Protein AF-A0A973FYT3-F1 (afdb_monomer_lite)

pLDDT: mean 94.57, std 5.04, range [67.0, 98.44]

Sequence (106 aa):
MAQHSITVVQNIPVTLDEAWRFFSSPNNLARITPPEMMFRITGPPTGDEIYPGMIISYTLYPFMLIPVRWETEITVVERPCVFEDRQKSGPYEYWHHRHLFREIPG

Structure (mmCIF, N/CA/C/O backbone):
data_AF-A0A973FYT3-F1
#
_entry.id   AF-A0A973FYT3-F1
#
loop_
_atom_site.group_PDB
_atom_site.id
_atom_site.type_symbol
_atom_site.label_atom_id
_atom_site.label_alt_id
_atom_site.label_comp_id
_atom_site.label_asym_id
_atom_site.label_entity_id
_atom_site.label_seq_id
_atom_site.pdbx_PDB_ins_code
_atom_site.Cartn_x
_atom_site.Cartn_y
_atom_site.Cartn_z
_atom_site.occupancy
_atom_site.B_iso_or_equiv
_atom_site.auth_seq_id
_atom_site.auth_comp_id
_atom_site.auth_asym_id
_atom_site.auth_atom_id
_atom_site.pdbx_PDB_model_num
ATOM 1 N N . MET A 1 1 ? -10.218 8.035 -23.664 1.00 67.00 1 MET A N 1
ATOM 2 C CA . MET A 1 1 ? -10.019 6.767 -22.934 1.00 67.00 1 MET A CA 1
ATOM 3 C C . MET A 1 1 ? -11.075 6.626 -21.865 1.00 67.00 1 MET A C 1
ATOM 5 O O . MET A 1 1 ? -11.563 7.646 -21.396 1.00 67.00 1 MET A O 1
ATOM 9 N N . ALA A 1 2 ? -11.453 5.397 -21.522 1.00 83.50 2 ALA A N 1
ATOM 10 C CA . ALA A 1 2 ? -12.438 5.151 -20.479 1.00 83.50 2 ALA A CA 1
ATOM 11 C C . ALA A 1 2 ? -11.764 5.193 -19.101 1.00 83.50 2 ALA A C 1
ATOM 13 O O . ALA A 1 2 ? -10.747 4.540 -18.885 1.00 83.50 2 ALA A O 1
ATOM 14 N N . GLN A 1 3 ? -12.333 5.970 -18.183 1.00 92.31 3 GLN A N 1
ATOM 15 C CA . GLN A 1 3 ? -11.982 5.919 -16.770 1.00 92.31 3 GLN A CA 1
ATOM 16 C C . GLN A 1 3 ? -12.901 4.910 -16.085 1.00 92.31 3 GLN A C 1
ATOM 18 O O . GLN A 1 3 ? -14.119 4.957 -16.257 1.00 92.31 3 GLN A O 1
ATOM 23 N N . HIS A 1 4 ? -12.315 4.022 -15.290 1.00 95.19 4 HIS A N 1
ATOM 24 C CA . HIS A 1 4 ? -13.047 3.074 -14.460 1.00 95.19 4 HIS A CA 1
ATOM 25 C C . HIS A 1 4 ? -12.794 3.392 -12.987 1.00 95.19 4 HIS A C 1
ATOM 27 O O . HIS A 1 4 ? -11.709 3.836 -12.611 1.00 95.19 4 HIS A O 1
ATOM 33 N N . SER A 1 5 ? -13.802 3.194 -12.144 1.00 95.88 5 SER A N 1
ATOM 34 C CA . SER A 1 5 ? -13.687 3.386 -10.699 1.00 95.88 5 SER A CA 1
ATOM 35 C C . SER A 1 5 ? -14.409 2.256 -9.988 1.00 95.88 5 SER A C 1
ATOM 37 O O . SER A 1 5 ? -15.533 1.908 -10.343 1.00 95.88 5 SER A O 1
ATOM 39 N N . ILE A 1 6 ? -13.733 1.669 -9.005 1.00 97.19 6 ILE A N 1
ATOM 40 C CA . ILE A 1 6 ? -14.240 0.564 -8.199 1.00 97.19 6 ILE A CA 1
ATOM 41 C C . ILE A 1 6 ? -14.196 1.016 -6.742 1.00 97.19 6 ILE A C 1
ATOM 43 O O . ILE A 1 6 ? -13.225 1.624 -6.297 1.00 97.19 6 ILE A O 1
ATOM 47 N N . THR A 1 7 ? -15.261 0.741 -5.997 1.00 97.44 7 THR A N 1
ATOM 48 C CA . THR A 1 7 ? -15.322 0.983 -4.555 1.00 97.44 7 THR A CA 1
ATOM 49 C C . THR A 1 7 ? -15.787 -0.292 -3.881 1.00 97.44 7 THR A C 1
ATOM 51 O O . THR A 1 7 ? -16.828 -0.841 -4.235 1.00 97.44 7 THR A O 1
ATOM 54 N N . VAL A 1 8 ? -14.999 -0.759 -2.920 1.00 97.25 8 VAL A N 1
ATOM 55 C CA . VAL A 1 8 ? -15.274 -1.961 -2.135 1.00 97.25 8 VAL A CA 1
ATOM 56 C C . VAL A 1 8 ? -15.198 -1.585 -0.663 1.00 97.25 8 VAL A C 1
ATOM 58 O O . VAL A 1 8 ? -14.341 -0.799 -0.265 1.00 97.25 8 VAL A O 1
ATOM 61 N N . VAL A 1 9 ? -16.113 -2.130 0.137 1.00 97.12 9 VAL A N 1
ATOM 62 C CA . VAL A 1 9 ? -16.153 -1.944 1.591 1.00 97.12 9 VAL A CA 1
ATOM 63 C C . VAL A 1 9 ? -16.122 -3.314 2.247 1.00 97.12 9 VAL A C 1
ATOM 65 O O . VAL A 1 9 ? -16.864 -4.211 1.846 1.00 97.12 9 VAL A O 1
ATOM 68 N N . GLN A 1 10 ? -15.280 -3.460 3.265 1.00 95.81 10 GLN A N 1
ATOM 69 C CA . GLN A 1 10 ? -15.182 -4.664 4.077 1.00 95.81 10 GLN A CA 1
ATOM 70 C C . GLN A 1 10 ? -15.250 -4.289 5.558 1.00 95.81 10 GLN A C 1
ATOM 72 O O . GLN A 1 10 ? -14.610 -3.332 5.987 1.00 95.81 10 GLN A O 1
ATOM 77 N N . ASN A 1 11 ? -16.002 -5.072 6.330 1.00 97.06 11 ASN A N 1
ATOM 78 C CA . ASN A 1 11 ? -16.055 -4.966 7.785 1.00 97.06 11 ASN A CA 1
ATOM 79 C C . ASN A 1 11 ? -15.206 -6.093 8.381 1.00 97.06 11 ASN A C 1
ATOM 81 O O . ASN A 1 11 ? -15.352 -7.249 7.979 1.00 97.06 11 ASN A O 1
ATOM 85 N N . ILE A 1 12 ? -14.327 -5.760 9.324 1.00 95.00 12 ILE A N 1
ATOM 86 C CA . ILE A 1 12 ? -13.394 -6.700 9.954 1.00 95.00 12 ILE A CA 1
ATOM 87 C C . ILE A 1 12 ? -13.454 -6.556 11.484 1.00 95.00 12 ILE A C 1
ATOM 89 O O . ILE A 1 12 ? -13.553 -5.431 11.967 1.00 95.00 12 ILE A O 1
ATOM 93 N N . PRO A 1 13 ? -13.414 -7.661 12.254 1.00 96.69 13 PRO A N 1
ATOM 94 C CA . PRO A 1 13 ? -13.560 -7.637 13.711 1.00 96.69 13 PRO A CA 1
ATOM 95 C C . PRO A 1 13 ? -12.222 -7.328 14.404 1.00 96.69 13 PRO A C 1
ATOM 97 O O . PRO A 1 13 ? -11.665 -8.172 15.104 1.00 96.69 13 PRO A O 1
ATOM 100 N N . VAL A 1 14 ? -11.678 -6.137 14.156 1.00 97.12 14 VAL A N 1
ATOM 101 C CA . VAL A 1 14 ? -10.437 -5.623 14.761 1.00 97.12 14 VAL A CA 1
ATOM 102 C C . VAL A 1 14 ? -10.585 -4.136 15.072 1.00 97.12 14 VAL A C 1
ATOM 104 O O . VAL A 1 14 ? -11.455 -3.465 14.516 1.00 97.12 14 VAL A O 1
ATOM 107 N N . THR A 1 15 ? -9.726 -3.608 15.940 1.00 97.31 15 THR A N 1
ATOM 108 C CA . THR A 1 15 ? -9.679 -2.163 16.209 1.00 97.31 15 THR A CA 1
ATOM 109 C C . THR A 1 15 ? -9.157 -1.379 14.999 1.00 97.31 15 THR A C 1
ATOM 111 O O . THR A 1 15 ? -8.463 -1.925 14.133 1.00 97.31 15 THR A O 1
ATOM 114 N N . LEU A 1 16 ? -9.454 -0.075 14.949 1.00 97.06 16 LEU A N 1
ATOM 115 C CA . LEU A 1 16 ? -8.947 0.812 13.897 1.00 97.06 16 LEU A CA 1
ATOM 116 C C . LEU A 1 16 ? -7.412 0.818 13.843 1.00 97.06 16 LEU A C 1
ATOM 118 O O . LEU A 1 16 ? -6.841 0.727 12.759 1.00 97.06 16 LEU A O 1
ATOM 122 N N . ASP A 1 17 ? -6.748 0.842 14.999 1.00 96.94 17 ASP A N 1
ATOM 123 C CA . ASP A 1 17 ? -5.285 0.832 15.087 1.00 96.94 17 ASP A CA 1
ATOM 124 C C . ASP A 1 17 ? -4.671 -0.495 14.621 1.00 96.94 17 ASP A C 1
ATOM 126 O O . ASP A 1 17 ? -3.623 -0.505 13.972 1.00 96.94 17 ASP A O 1
ATOM 130 N N . GLU A 1 18 ? -5.310 -1.631 14.915 1.00 97.06 18 GLU A N 1
ATOM 131 C CA . GLU A 1 18 ? -4.858 -2.939 14.430 1.00 97.06 18 GLU A CA 1
ATOM 132 C C . GLU A 1 18 ? -4.996 -3.063 12.916 1.00 97.06 18 GLU A C 1
ATOM 134 O O . GLU A 1 18 ? -4.062 -3.533 12.258 1.00 97.06 18 GLU A O 1
ATOM 139 N N . ALA A 1 19 ? -6.131 -2.619 12.366 1.00 97.00 19 ALA A N 1
ATOM 140 C CA . ALA A 1 19 ? -6.325 -2.541 10.927 1.00 97.00 19 ALA A CA 1
ATOM 141 C C . ALA A 1 19 ? -5.260 -1.630 10.306 1.00 97.00 19 ALA A C 1
ATOM 143 O O . ALA A 1 19 ? -4.529 -2.058 9.412 1.00 97.00 19 ALA A O 1
ATOM 144 N N . TRP A 1 20 ? -5.106 -0.413 10.831 1.00 97.38 20 TRP A N 1
ATOM 145 C CA . TRP A 1 20 ? -4.136 0.552 10.334 1.00 97.38 20 TRP A CA 1
ATOM 146 C C . TRP A 1 20 ? -2.723 -0.022 10.328 1.00 97.38 20 TRP A C 1
ATOM 148 O O . TRP A 1 20 ? -2.113 -0.078 9.269 1.00 97.38 20 TRP A O 1
ATOM 158 N N . ARG A 1 21 ? -2.228 -0.533 11.463 1.00 96.81 21 ARG A N 1
ATOM 159 C CA . ARG A 1 21 ? -0.879 -1.116 11.584 1.00 96.81 21 ARG A CA 1
ATOM 160 C C . ARG A 1 21 ? -0.633 -2.248 10.585 1.00 96.81 21 ARG A C 1
ATOM 162 O O . ARG A 1 21 ? 0.496 -2.463 10.152 1.00 96.81 21 ARG A O 1
ATOM 169 N N . PHE A 1 22 ? -1.672 -3.004 10.239 1.00 96.75 22 PHE A N 1
ATOM 170 C CA . PHE A 1 22 ? -1.568 -4.062 9.246 1.00 96.75 22 PHE A CA 1
ATOM 171 C C . PHE A 1 22 ? -1.493 -3.500 7.819 1.00 96.75 22 PHE A C 1
ATOM 173 O O . PHE A 1 22 ? -0.556 -3.823 7.088 1.00 96.75 22 PHE A O 1
ATOM 180 N N . PHE A 1 23 ? -2.453 -2.664 7.417 1.00 96.12 23 PHE A N 1
ATOM 181 C CA . PHE A 1 23 ? -2.550 -2.157 6.043 1.00 96.12 23 PHE A CA 1
ATOM 182 C C . PHE A 1 23 ? -1.519 -1.071 5.720 1.00 96.12 23 PHE A C 1
ATOM 184 O O . PHE A 1 23 ? -1.125 -0.928 4.566 1.00 96.12 23 PHE A O 1
ATOM 191 N N . SER A 1 24 ? -1.038 -0.345 6.729 1.00 96.12 24 SER A N 1
ATOM 192 C CA . SER A 1 24 ? 0.010 0.664 6.591 1.00 96.12 24 SER A CA 1
ATOM 193 C C . SER A 1 24 ? 1.409 0.058 6.459 1.00 96.12 24 SER A C 1
ATOM 195 O O . SER A 1 24 ? 2.358 0.802 6.230 1.00 96.12 24 SER A O 1
ATOM 197 N N . SER A 1 25 ? 1.568 -1.266 6.573 1.00 96.06 25 SER A N 1
ATOM 198 C CA . SER A 1 25 ? 2.863 -1.928 6.417 1.00 96.06 25 SER A CA 1
ATOM 199 C C . SER A 1 25 ? 3.026 -2.515 5.009 1.00 96.06 25 SER A C 1
ATOM 201 O O . SER A 1 25 ? 2.341 -3.486 4.667 1.00 96.06 25 SER A O 1
ATOM 203 N N . PRO A 1 26 ? 3.977 -2.020 4.193 1.00 93.94 26 PRO A N 1
ATOM 204 C CA . PRO A 1 26 ? 4.243 -2.559 2.854 1.00 93.94 26 PRO A CA 1
ATOM 205 C C . PRO A 1 26 ? 4.596 -4.048 2.866 1.00 93.94 26 PRO A C 1
ATOM 207 O O . PRO A 1 26 ? 4.285 -4.779 1.928 1.00 93.94 26 PRO A O 1
ATOM 210 N N . ASN A 1 27 ? 5.190 -4.519 3.964 1.00 92.56 27 ASN A N 1
ATOM 211 C CA . ASN A 1 27 ? 5.562 -5.918 4.158 1.00 92.56 27 ASN A CA 1
ATOM 212 C C . ASN A 1 27 ? 4.343 -6.862 4.158 1.00 92.56 27 ASN A C 1
ATOM 214 O O . ASN A 1 27 ? 4.486 -8.055 3.889 1.00 92.56 27 ASN A O 1
ATOM 218 N N . ASN A 1 28 ? 3.133 -6.344 4.404 1.00 95.31 28 ASN A N 1
ATOM 219 C CA . ASN A 1 28 ? 1.897 -7.123 4.349 1.00 95.31 28 ASN A CA 1
ATOM 220 C C . ASN A 1 28 ? 1.273 -7.196 2.945 1.00 95.31 28 ASN A C 1
ATOM 222 O O . ASN A 1 28 ? 0.360 -8.000 2.758 1.00 95.31 28 ASN A O 1
ATOM 226 N N . LEU A 1 29 ? 1.771 -6.458 1.941 1.00 93.19 29 LEU A N 1
ATOM 227 C CA . LEU A 1 29 ? 1.230 -6.491 0.569 1.00 93.19 29 LEU A CA 1
ATOM 228 C C . LEU A 1 29 ? 1.211 -7.909 -0.015 1.00 93.19 29 LEU A C 1
ATOM 230 O O . LEU A 1 29 ? 0.211 -8.339 -0.589 1.00 93.19 29 LEU A O 1
ATOM 234 N N . ALA A 1 30 ? 2.279 -8.680 0.208 1.00 91.69 30 ALA A N 1
ATOM 235 C CA . ALA A 1 30 ? 2.355 -10.070 -0.235 1.00 91.69 30 ALA A CA 1
ATOM 236 C C . ALA A 1 30 ? 1.309 -10.974 0.443 1.00 91.69 30 ALA A C 1
ATOM 238 O O . ALA A 1 30 ? 0.891 -11.966 -0.141 1.00 91.69 30 ALA A O 1
ATOM 239 N N . ARG A 1 31 ? 0.875 -10.640 1.667 1.00 93.88 31 ARG A N 1
ATOM 240 C CA . ARG A 1 31 ? -0.098 -11.430 2.442 1.00 93.88 31 ARG A CA 1
ATOM 241 C C . ARG A 1 31 ? -1.541 -11.182 2.015 1.00 93.88 31 ARG A C 1
ATOM 243 O O . ARG A 1 31 ? -2.375 -12.059 2.205 1.00 93.88 31 ARG A O 1
ATOM 250 N N . ILE A 1 32 ? -1.831 -9.992 1.492 1.00 92.56 32 ILE A N 1
ATOM 251 C CA . ILE A 1 32 ? -3.165 -9.614 0.998 1.00 92.56 32 ILE A CA 1
ATOM 252 C C . ILE A 1 32 ? -3.318 -9.794 -0.513 1.00 92.56 32 ILE A C 1
ATOM 254 O O . ILE A 1 32 ? -4.413 -9.624 -1.042 1.00 92.56 32 ILE A O 1
ATOM 258 N N . THR A 1 33 ? -2.237 -10.141 -1.209 1.00 93.00 33 THR A N 1
ATOM 259 C CA . THR A 1 33 ? -2.274 -10.468 -2.634 1.00 93.00 33 THR A CA 1
ATOM 260 C C . THR A 1 33 ? -2.478 -11.975 -2.799 1.00 93.00 33 THR A C 1
ATOM 262 O O . THR A 1 33 ? -1.801 -12.739 -2.106 1.00 93.00 33 THR A O 1
ATOM 265 N N . PRO A 1 34 ? -3.368 -12.435 -3.701 1.00 93.81 34 PRO A N 1
ATOM 266 C CA . PRO A 1 34 ? -3.556 -13.861 -3.947 1.00 93.81 34 PRO A CA 1
ATOM 267 C C . PRO A 1 34 ? -2.220 -14.582 -4.233 1.00 93.81 34 PRO A C 1
ATOM 269 O O . PRO A 1 34 ? -1.445 -14.091 -5.064 1.00 93.81 34 PRO A O 1
ATOM 272 N N . PRO A 1 35 ? -1.914 -15.716 -3.564 1.00 92.31 35 PRO A N 1
ATOM 273 C CA . PRO A 1 35 ? -0.619 -16.396 -3.679 1.00 92.31 35 PRO A CA 1
ATOM 274 C C . PRO A 1 35 ? -0.219 -16.755 -5.115 1.00 92.31 35 PRO A C 1
ATOM 276 O O . PRO A 1 35 ? 0.958 -16.690 -5.473 1.00 92.31 35 PRO A O 1
ATOM 279 N N . GLU A 1 36 ? -1.195 -17.088 -5.956 1.00 91.25 36 GLU A N 1
ATOM 280 C CA . GLU A 1 36 ? -1.022 -17.406 -7.373 1.00 91.25 36 GLU A CA 1
ATOM 281 C C . GLU A 1 36 ? -0.443 -16.245 -8.197 1.00 91.25 36 GLU A C 1
ATOM 283 O O . GLU A 1 36 ? 0.185 -16.485 -9.227 1.00 91.25 36 GLU A O 1
ATOM 288 N N . MET A 1 37 ? -0.576 -14.997 -7.730 1.00 93.75 37 MET A N 1
ATOM 289 C CA . MET A 1 37 ? 0.026 -13.831 -8.381 1.00 93.75 37 MET A CA 1
ATOM 290 C C . MET A 1 37 ? 1.519 -13.676 -8.063 1.00 93.75 37 MET A C 1
ATOM 292 O O . MET A 1 37 ? 2.148 -12.774 -8.613 1.00 93.75 37 MET A O 1
ATOM 296 N N . MET A 1 38 ? 2.099 -14.518 -7.195 1.00 93.38 38 MET A N 1
ATOM 297 C CA . MET A 1 38 ? 3.536 -14.548 -6.875 1.00 93.38 38 MET A CA 1
ATOM 298 C C . MET A 1 38 ? 4.126 -13.150 -6.615 1.00 93.38 38 MET A C 1
ATOM 300 O O . MET A 1 38 ? 5.176 -12.782 -7.151 1.00 93.38 38 MET A O 1
ATOM 304 N N . PHE A 1 39 ? 3.412 -12.355 -5.816 1.00 95.06 39 PHE A N 1
ATOM 305 C CA . PHE A 1 39 ? 3.796 -10.985 -5.502 1.00 95.06 39 PHE A CA 1
ATOM 306 C C . PHE A 1 39 ? 5.162 -10.942 -4.818 1.00 95.06 39 PHE A C 1
ATOM 308 O O . PHE A 1 39 ? 5.406 -11.632 -3.825 1.00 95.06 39 PHE A O 1
ATOM 315 N N . ARG A 1 40 ? 6.045 -10.077 -5.316 1.00 94.75 40 ARG A N 1
ATOM 316 C CA . ARG A 1 40 ? 7.374 -9.870 -4.749 1.00 94.75 40 ARG A CA 1
ATOM 317 C C . ARG A 1 40 ? 7.742 -8.395 -4.759 1.00 94.75 40 ARG A C 1
ATOM 319 O O . ARG A 1 40 ? 7.797 -7.785 -5.823 1.00 94.75 40 ARG A O 1
ATOM 326 N N . ILE A 1 41 ? 8.092 -7.856 -3.592 1.00 95.19 41 ILE A N 1
ATOM 327 C CA . ILE A 1 41 ? 8.745 -6.546 -3.489 1.00 95.19 41 ILE A CA 1
ATOM 328 C C . ILE A 1 41 ? 10.151 -6.662 -4.085 1.00 95.19 41 ILE A C 1
ATOM 330 O O . ILE A 1 41 ? 10.916 -7.564 -3.736 1.00 95.19 41 ILE A O 1
ATOM 334 N N . THR A 1 42 ? 10.471 -5.775 -5.021 1.00 95.81 42 THR A N 1
ATOM 335 C CA . THR A 1 42 ? 11.755 -5.741 -5.738 1.00 95.81 42 THR A CA 1
ATOM 336 C C . THR A 1 42 ? 12.585 -4.501 -5.417 1.00 95.81 42 THR A C 1
ATOM 338 O O . THR A 1 42 ? 13.748 -4.445 -5.807 1.00 95.81 42 THR A O 1
ATOM 341 N N . GLY A 1 43 ? 11.994 -3.511 -4.743 1.00 89.12 43 GLY A N 1
ATOM 342 C CA . GLY A 1 43 ? 12.684 -2.321 -4.249 1.00 89.12 43 GLY A CA 1
ATOM 343 C C . GLY A 1 43 ? 13.553 -2.578 -3.007 1.00 89.12 43 GLY A C 1
ATOM 344 O O . GLY A 1 43 ? 13.655 -3.717 -2.539 1.00 89.12 43 GLY A O 1
ATOM 345 N N . PRO A 1 44 ? 14.193 -1.524 -2.464 1.00 87.06 44 PRO A N 1
ATOM 346 C CA . PRO A 1 44 ? 14.932 -1.612 -1.209 1.00 87.06 44 PRO A CA 1
ATOM 347 C C . PRO A 1 44 ? 14.012 -2.036 -0.051 1.00 87.06 44 PRO A C 1
ATOM 349 O O . PRO A 1 44 ? 12.792 -1.883 -0.156 1.00 87.06 44 PRO A O 1
ATOM 352 N N . PRO A 1 45 ? 14.580 -2.541 1.062 1.00 80.38 45 PRO A N 1
ATOM 353 C CA . PRO A 1 45 ? 13.806 -2.851 2.254 1.00 80.38 45 PRO A CA 1
ATOM 354 C C . PRO A 1 45 ? 12.915 -1.677 2.650 1.00 80.38 45 PRO A C 1
ATOM 356 O O . PRO A 1 45 ? 13.379 -0.551 2.839 1.00 80.38 45 PRO A O 1
ATOM 359 N N . THR A 1 46 ? 11.623 -1.954 2.749 1.00 78.12 46 THR A N 1
ATOM 360 C CA . THR A 1 46 ? 10.627 -0.998 3.208 1.00 78.12 46 THR A CA 1
ATOM 361 C C . THR A 1 46 ? 10.608 -0.991 4.732 1.00 78.12 46 THR A C 1
ATOM 363 O O . THR A 1 46 ? 10.715 -2.050 5.352 1.00 78.12 46 THR A O 1
ATOM 366 N N . GLY A 1 47 ? 10.479 0.192 5.338 1.00 84.56 47 GLY A N 1
ATOM 367 C CA . GLY A 1 47 ? 10.249 0.307 6.779 1.00 84.56 47 GLY A CA 1
ATOM 368 C C . GLY A 1 47 ? 8.922 -0.329 7.208 1.00 84.56 47 GLY A C 1
ATOM 369 O O . GLY A 1 47 ? 8.158 -0.838 6.384 1.00 84.56 47 GLY A O 1
ATOM 370 N N . ASP A 1 48 ? 8.634 -0.275 8.506 1.00 88.56 48 ASP A N 1
ATOM 371 C CA . ASP A 1 48 ? 7.445 -0.927 9.067 1.00 88.56 48 ASP A CA 1
ATOM 372 C C . ASP A 1 48 ? 6.134 -0.240 8.672 1.00 88.56 48 ASP A C 1
ATOM 374 O O . ASP A 1 48 ? 5.090 -0.893 8.658 1.00 88.56 48 ASP A O 1
ATOM 378 N N . GLU A 1 49 ? 6.188 1.046 8.316 1.00 94.56 49 GLU A N 1
ATOM 379 C CA . GLU A 1 49 ? 5.013 1.871 8.062 1.00 94.56 49 GLU A CA 1
ATOM 380 C C . GLU A 1 49 ? 5.194 2.796 6.847 1.00 94.56 49 GLU A C 1
ATOM 382 O O . GLU A 1 49 ? 6.253 3.396 6.658 1.00 94.56 49 GLU A O 1
ATOM 387 N N . ILE A 1 50 ? 4.140 2.950 6.043 1.00 96.31 50 ILE A N 1
ATOM 388 C CA . ILE A 1 50 ? 4.093 3.871 4.899 1.00 96.31 50 ILE A CA 1
ATOM 389 C C . ILE A 1 50 ? 4.190 5.336 5.326 1.00 96.31 50 ILE A C 1
ATOM 391 O O . ILE A 1 50 ? 3.698 5.719 6.389 1.00 96.31 50 ILE A O 1
ATOM 395 N N . TYR A 1 51 ? 4.753 6.171 4.454 1.00 96.75 51 TYR A N 1
ATOM 396 C CA . TYR A 1 51 ? 4.856 7.622 4.618 1.00 96.75 51 TYR A CA 1
ATOM 397 C C . TYR A 1 51 ? 4.744 8.331 3.252 1.00 96.75 51 TYR A C 1
ATOM 399 O O . TYR A 1 51 ? 5.029 7.708 2.227 1.00 96.75 51 TYR A O 1
ATOM 407 N N . PRO A 1 52 ? 4.346 9.617 3.197 1.00 97.62 52 PRO A N 1
ATOM 408 C CA . PRO A 1 52 ? 4.270 10.357 1.937 1.00 97.62 52 PRO A CA 1
ATOM 409 C C . PRO A 1 52 ? 5.623 10.422 1.209 1.00 97.62 52 PRO A C 1
ATOM 411 O O . PRO A 1 52 ? 6.652 10.702 1.821 1.00 97.62 52 PRO A O 1
ATOM 414 N N . GLY A 1 53 ? 5.624 10.173 -0.100 1.00 96.94 53 GLY A N 1
ATOM 415 C CA . GLY A 1 53 ? 6.819 10.083 -0.945 1.00 96.94 53 GLY A CA 1
ATOM 416 C C . GLY A 1 53 ? 7.501 8.711 -0.935 1.00 96.94 53 GLY A C 1
ATOM 417 O O . GLY A 1 53 ? 8.495 8.515 -1.634 1.00 96.94 53 GLY A O 1
ATOM 418 N N . MET A 1 54 ? 6.992 7.744 -0.165 1.00 96.38 54 MET A N 1
ATOM 419 C CA . MET A 1 54 ? 7.503 6.376 -0.188 1.00 96.38 54 MET A CA 1
ATOM 420 C C . MET A 1 54 ? 7.243 5.718 -1.545 1.00 96.38 54 MET A C 1
ATOM 422 O O . MET A 1 54 ? 6.103 5.675 -2.008 1.00 96.38 54 MET A O 1
ATOM 426 N N . ILE A 1 55 ? 8.293 5.150 -2.141 1.00 96.50 55 ILE A N 1
ATOM 427 C CA . ILE A 1 55 ? 8.211 4.368 -3.377 1.00 96.50 55 ILE A CA 1
ATOM 428 C C . ILE A 1 55 ? 8.217 2.879 -3.043 1.00 96.50 55 ILE A C 1
ATOM 430 O O . ILE A 1 55 ? 9.092 2.399 -2.321 1.00 96.50 55 ILE A O 1
ATOM 434 N N . ILE A 1 56 ? 7.253 2.147 -3.593 1.00 96.75 56 ILE A N 1
ATOM 435 C CA . ILE A 1 56 ? 7.146 0.695 -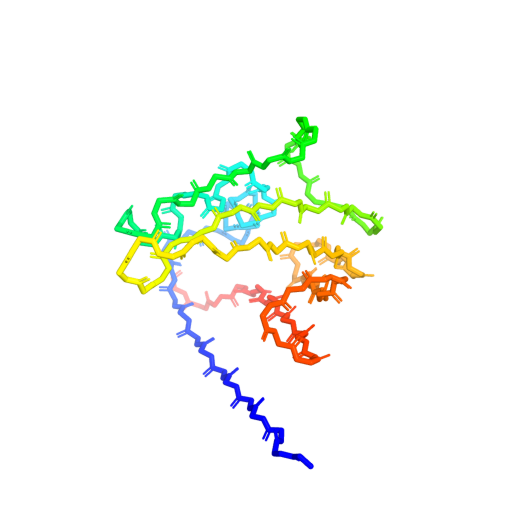3.463 1.00 96.75 56 ILE A CA 1
ATOM 436 C C . ILE A 1 56 ? 7.190 0.100 -4.870 1.00 96.75 56 ILE A C 1
ATOM 438 O O . ILE A 1 56 ? 6.263 0.282 -5.659 1.00 96.75 56 ILE A O 1
ATOM 442 N N . SER A 1 57 ? 8.270 -0.617 -5.175 1.00 97.06 57 SER A N 1
ATOM 443 C CA . SER A 1 57 ? 8.451 -1.315 -6.452 1.00 97.06 57 SER A CA 1
ATOM 444 C C . SER A 1 57 ? 8.281 -2.820 -6.242 1.00 97.06 57 SER A C 1
ATOM 446 O O . SER A 1 57 ? 8.924 -3.410 -5.367 1.00 97.06 57 SER A O 1
ATOM 448 N N . TYR A 1 58 ? 7.427 -3.451 -7.042 1.00 96.44 58 TYR A N 1
ATOM 449 C CA . TYR A 1 58 ? 7.094 -4.869 -6.934 1.00 96.44 58 TYR A CA 1
ATOM 450 C C . TYR A 1 58 ? 6.833 -5.516 -8.299 1.00 96.44 58 TYR A C 1
ATOM 452 O O . TYR A 1 58 ? 6.671 -4.860 -9.327 1.00 96.44 58 TYR A O 1
ATOM 460 N N . THR A 1 59 ? 6.836 -6.847 -8.314 1.00 96.69 59 THR A N 1
ATOM 461 C CA . THR A 1 59 ? 6.459 -7.675 -9.464 1.00 96.69 59 THR A CA 1
ATOM 462 C C . THR A 1 59 ? 5.333 -8.622 -9.067 1.00 96.69 59 THR A C 1
ATOM 464 O O . THR A 1 59 ? 5.376 -9.200 -7.983 1.00 96.69 59 THR A O 1
ATOM 467 N N . LEU A 1 60 ? 4.351 -8.796 -9.949 1.00 95.75 60 LEU A N 1
ATOM 468 C CA . LEU A 1 60 ? 3.272 -9.777 -9.820 1.00 95.75 60 LEU A CA 1
ATOM 469 C C . LEU A 1 60 ? 3.015 -10.481 -11.160 1.00 95.75 60 LEU A C 1
ATOM 471 O O . LEU A 1 60 ? 3.429 -9.999 -12.212 1.00 95.75 60 LEU A O 1
ATOM 475 N N . TYR A 1 61 ? 2.318 -11.610 -11.123 1.00 95.31 61 TYR A N 1
ATOM 476 C CA . TYR A 1 61 ? 2.081 -12.500 -12.260 1.00 95.31 61 TYR A CA 1
ATOM 477 C C . TYR A 1 61 ? 0.582 -12.798 -12.413 1.00 95.31 61 TYR A C 1
ATOM 479 O O . TYR A 1 61 ? 0.148 -13.924 -12.179 1.00 95.31 61 TYR A O 1
ATOM 487 N N . PRO A 1 62 ? -0.242 -11.802 -12.785 1.00 88.88 62 PRO A N 1
ATOM 488 C CA . PRO A 1 62 ? -1.693 -11.968 -12.830 1.00 88.88 62 PRO A CA 1
ATOM 489 C C . PRO A 1 62 ? -2.168 -12.885 -13.971 1.00 88.88 62 PRO A C 1
ATOM 491 O O . PRO A 1 62 ? -3.256 -13.445 -13.881 1.0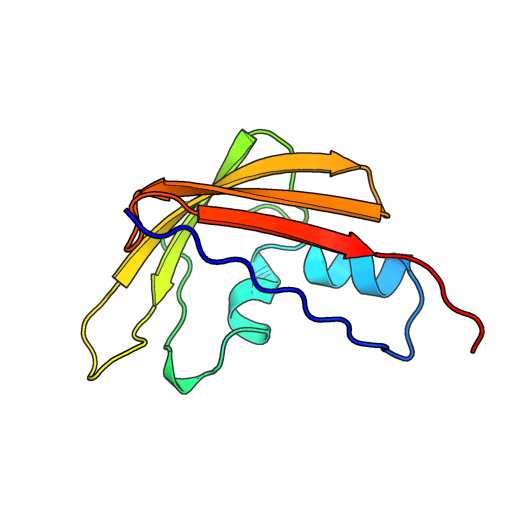0 88.88 62 PRO A O 1
ATOM 494 N N . PHE A 1 63 ? -1.37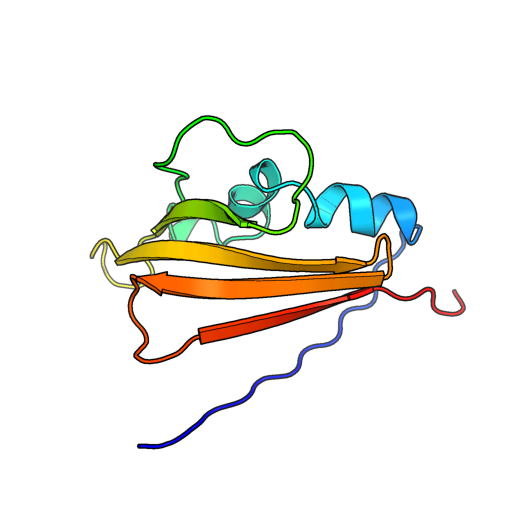0 -13.061 -15.037 1.00 88.88 63 PHE A N 1
ATOM 495 C CA . PHE A 1 63 ? -1.759 -13.835 -16.222 1.00 88.88 63 PHE A CA 1
ATOM 496 C C . PHE A 1 63 ? -0.616 -14.717 -16.735 1.00 88.88 63 PHE A C 1
ATOM 498 O O . PHE A 1 63 ? 0.406 -14.206 -17.185 1.00 88.88 63 PHE A O 1
ATOM 505 N N . MET A 1 64 ? -0.811 -16.042 -16.721 1.00 80.44 64 MET A N 1
ATOM 506 C CA . MET A 1 64 ? 0.041 -17.039 -17.402 1.00 80.44 64 MET A CA 1
ATOM 507 C C . MET A 1 64 ? 1.560 -16.833 -17.222 1.00 80.44 64 MET A C 1
ATOM 509 O O . MET A 1 64 ? 2.322 -16.953 -18.177 1.00 80.44 64 MET A O 1
ATOM 513 N N . LEU A 1 65 ? 2.007 -16.522 -15.998 1.00 83.00 65 LEU A N 1
ATOM 514 C CA . LEU A 1 65 ? 3.422 -16.288 -15.657 1.00 83.00 65 LEU A CA 1
ATOM 515 C C . LEU A 1 65 ? 4.090 -15.103 -16.385 1.00 83.00 65 LEU A C 1
ATOM 517 O O . LEU A 1 65 ? 5.314 -14.975 -16.343 1.00 83.00 65 LEU A O 1
ATOM 521 N N . ILE A 1 66 ? 3.325 -14.199 -17.001 1.00 92.00 66 ILE A N 1
ATOM 522 C CA . ILE A 1 66 ? 3.868 -12.957 -17.557 1.00 92.00 66 ILE A CA 1
ATOM 523 C C . ILE A 1 66 ? 4.099 -11.969 -16.401 1.00 92.00 66 ILE A C 1
ATOM 525 O O . ILE A 1 66 ? 3.137 -11.617 -15.710 1.00 92.00 66 ILE A O 1
ATOM 529 N N . PRO A 1 67 ? 5.346 -11.513 -16.166 1.00 94.50 67 PRO A N 1
ATOM 530 C CA . PRO A 1 67 ? 5.638 -10.590 -15.082 1.00 94.50 67 PRO A CA 1
ATOM 531 C C . PRO A 1 67 ? 5.103 -9.194 -15.397 1.00 94.50 67 PRO A C 1
ATOM 533 O O . PRO A 1 67 ? 5.428 -8.599 -16.424 1.00 94.50 67 PRO A O 1
ATOM 536 N N . VAL A 1 68 ? 4.363 -8.633 -14.450 1.00 96.69 68 VAL A N 1
ATOM 537 C CA . VAL A 1 68 ? 3.987 -7.224 -14.412 1.00 96.69 68 VAL A CA 1
ATOM 538 C C . VAL A 1 68 ? 4.848 -6.547 -13.358 1.00 96.69 68 VAL A C 1
ATOM 540 O O . VAL A 1 68 ? 4.765 -6.872 -12.174 1.00 96.69 68 VAL A O 1
ATOM 543 N N . ARG A 1 69 ? 5.692 -5.614 -13.799 1.00 96.94 69 ARG A N 1
ATOM 544 C CA . ARG A 1 69 ? 6.462 -4.738 -12.912 1.00 96.94 69 ARG A CA 1
ATOM 545 C C . ARG A 1 69 ? 5.647 -3.489 -12.635 1.00 96.94 69 ARG A C 1
ATOM 547 O O . ARG A 1 69 ? 5.102 -2.901 -13.567 1.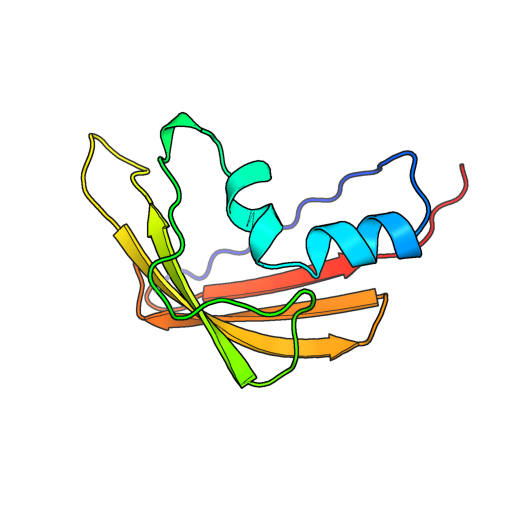00 96.94 69 ARG A O 1
ATOM 554 N N . TRP A 1 70 ? 5.589 -3.097 -11.374 1.00 97.50 70 TRP A N 1
ATOM 555 C CA . TRP A 1 70 ? 4.797 -1.962 -10.939 1.00 97.50 70 TRP A CA 1
ATOM 556 C C . TRP A 1 70 ? 5.552 -1.187 -9.865 1.00 97.50 70 TRP A C 1
ATOM 558 O O . TRP A 1 70 ? 6.109 -1.761 -8.931 1.00 97.50 70 TRP A O 1
ATOM 568 N N . GLU A 1 71 ? 5.581 0.126 -10.022 1.00 97.62 71 GLU A N 1
ATOM 569 C CA . GLU A 1 71 ? 6.059 1.078 -9.040 1.00 97.62 71 GLU A CA 1
ATOM 570 C C . GLU A 1 71 ? 4.942 2.048 -8.653 1.00 97.62 71 GLU A C 1
ATOM 572 O O . GLU A 1 71 ? 4.324 2.685 -9.515 1.00 97.62 71 GLU A O 1
ATOM 577 N N . THR A 1 72 ? 4.705 2.172 -7.351 1.00 97.62 72 THR A N 1
ATOM 578 C CA . THR A 1 72 ? 3.716 3.083 -6.769 1.00 97.62 72 THR A CA 1
ATOM 579 C C . THR A 1 72 ? 4.363 4.034 -5.770 1.00 97.62 72 THR A C 1
ATOM 581 O O . THR A 1 72 ? 5.288 3.655 -5.054 1.00 97.62 72 THR A O 1
ATOM 584 N N . GLU A 1 73 ? 3.844 5.253 -5.694 1.00 98.06 73 GLU A N 1
ATOM 585 C CA . GLU A 1 73 ? 4.200 6.276 -4.715 1.00 98.06 73 GLU A CA 1
ATOM 586 C C . GLU A 1 73 ? 3.046 6.466 -3.728 1.00 98.06 73 GLU A C 1
ATOM 588 O O . GLU A 1 73 ? 1.902 6.652 -4.146 1.00 98.06 73 GLU A O 1
ATOM 593 N N . ILE A 1 74 ? 3.344 6.455 -2.429 1.00 98.25 74 ILE A N 1
ATOM 594 C CA . ILE A 1 74 ? 2.393 6.861 -1.391 1.00 98.25 74 ILE A CA 1
ATOM 595 C C . ILE A 1 74 ? 2.307 8.386 -1.390 1.00 98.25 74 ILE A C 1
ATOM 597 O O . ILE A 1 74 ? 3.290 9.059 -1.091 1.00 98.25 74 ILE A O 1
ATOM 601 N N . THR A 1 75 ? 1.146 8.953 -1.707 1.00 98.38 75 THR A N 1
ATOM 602 C CA . THR A 1 75 ? 0.997 10.410 -1.874 1.00 98.38 75 THR A CA 1
ATOM 603 C C . THR A 1 75 ? 0.349 11.106 -0.686 1.00 98.38 75 THR A C 1
ATOM 605 O O . THR A 1 75 ? 0.613 12.281 -0.449 1.00 98.38 75 THR A O 1
ATOM 608 N N . VAL A 1 76 ? -0.499 10.401 0.063 1.00 98.31 76 VAL A N 1
ATOM 609 C CA . VAL A 1 76 ? -1.226 10.935 1.225 1.00 98.31 76 VAL A CA 1
ATOM 610 C C . VAL A 1 76 ? -1.169 9.908 2.344 1.00 98.31 76 VAL A C 1
ATOM 612 O O . VAL A 1 76 ? -1.337 8.719 2.082 1.00 98.31 76 VAL A O 1
ATOM 615 N N . VAL A 1 77 ? -0.948 10.368 3.577 1.00 98.19 77 VAL A N 1
ATOM 616 C CA . VAL A 1 77 ? -1.077 9.564 4.798 1.00 98.19 77 VAL A CA 1
ATOM 617 C C . VAL A 1 77 ? -1.669 10.446 5.896 1.00 98.19 77 VAL A C 1
ATOM 619 O O . VAL A 1 77 ? -1.030 11.392 6.347 1.00 98.19 77 VAL A O 1
ATOM 622 N N . GLU A 1 78 ? -2.868 10.105 6.350 1.00 97.56 78 GLU A N 1
ATOM 623 C CA . GLU A 1 78 ? -3.546 10.704 7.500 1.00 97.56 78 GLU A CA 1
ATOM 624 C C . GLU A 1 78 ? -3.860 9.575 8.482 1.00 97.56 78 GLU A C 1
ATOM 626 O O . GLU A 1 78 ? -4.904 8.926 8.393 1.00 97.56 78 GLU A O 1
ATOM 631 N N . ARG A 1 79 ? -2.917 9.267 9.380 1.00 95.88 79 ARG A N 1
ATOM 632 C CA . ARG A 1 79 ? -3.091 8.153 10.322 1.00 95.88 79 ARG A CA 1
ATOM 633 C C . ARG A 1 79 ? -4.236 8.440 11.309 1.00 95.88 79 ARG A C 1
ATOM 635 O O . ARG A 1 79 ? -4.313 9.571 11.789 1.00 95.88 79 ARG A O 1
ATOM 642 N N . PRO A 1 80 ? -5.048 7.440 11.697 1.00 96.25 80 PRO A N 1
ATOM 643 C CA . PRO A 1 80 ? -5.130 6.069 11.179 1.00 96.25 80 PRO A CA 1
ATOM 644 C C . PRO A 1 80 ? -6.248 5.896 10.125 1.00 96.25 80 PRO A C 1
ATOM 646 O O . PRO A 1 80 ? -6.823 4.820 10.000 1.00 96.25 80 PRO A O 1
ATOM 649 N N . CYS A 1 81 ? -6.614 6.957 9.402 1.00 96.94 81 CYS A N 1
ATOM 650 C CA . CYS A 1 81 ? -7.856 7.027 8.632 1.00 96.94 81 CYS A CA 1
ATOM 651 C C . CYS A 1 81 ? -7.663 6.852 7.124 1.00 96.94 81 CYS A C 1
ATOM 653 O O . CYS A 1 81 ? -8.526 6.271 6.468 1.00 96.94 81 CYS A O 1
ATOM 655 N N . VAL A 1 82 ? -6.581 7.382 6.545 1.00 98.12 82 VAL A N 1
ATOM 656 C CA . VAL A 1 82 ? -6.441 7.470 5.082 1.00 98.12 82 VAL A CA 1
ATOM 657 C C . VAL A 1 82 ? -5.005 7.259 4.634 1.00 98.12 82 VAL A C 1
ATOM 659 O O . VAL A 1 82 ? -4.081 7.848 5.191 1.00 98.12 82 VAL A O 1
ATOM 662 N N . PHE A 1 83 ? -4.821 6.503 3.554 1.00 98.31 83 PHE A N 1
ATOM 663 C CA . PHE A 1 83 ? -3.649 6.668 2.701 1.00 98.31 83 PHE A CA 1
ATOM 664 C C . PHE A 1 83 ? -3.990 6.485 1.223 1.00 98.31 83 PHE A C 1
ATOM 666 O O . PHE A 1 83 ? -4.984 5.850 0.866 1.00 98.31 83 PHE A O 1
ATOM 673 N N . GLU A 1 84 ? -3.163 7.066 0.359 1.00 98.44 84 GLU A N 1
ATOM 674 C CA . GLU A 1 84 ? -3.318 6.989 -1.094 1.00 98.44 84 GLU A CA 1
ATOM 675 C C . GLU A 1 84 ? -2.024 6.532 -1.756 1.00 98.44 84 GLU A C 1
ATOM 677 O O . GLU A 1 84 ? -0.950 7.035 -1.424 1.00 98.44 84 GLU A O 1
ATOM 682 N N . ASP A 1 85 ? -2.149 5.634 -2.731 1.00 98.12 85 ASP A N 1
ATOM 683 C CA . ASP A 1 85 ? -1.076 5.238 -3.632 1.00 98.12 85 ASP A CA 1
ATOM 684 C C . ASP A 1 85 ? -1.399 5.636 -5.079 1.00 98.12 85 ASP A C 1
ATOM 686 O O . ASP A 1 85 ? -2.545 5.590 -5.541 1.00 98.12 85 ASP A O 1
ATOM 690 N N . ARG A 1 86 ? -0.373 6.080 -5.804 1.00 98.38 86 ARG A N 1
ATOM 691 C CA . ARG A 1 86 ? -0.452 6.394 -7.232 1.00 98.38 86 ARG A CA 1
ATOM 692 C C . ARG A 1 86 ? 0.625 5.652 -7.987 1.00 98.38 86 ARG A C 1
ATOM 694 O O . ARG A 1 86 ? 1.757 5.544 -7.525 1.00 98.38 86 ARG A O 1
ATOM 701 N N . GLN A 1 87 ? 0.298 5.172 -9.177 1.00 98.19 87 GLN A N 1
ATOM 702 C CA . GLN A 1 87 ? 1.301 4.549 -10.030 1.00 98.19 87 GLN A CA 1
ATOM 703 C C . GLN A 1 87 ? 2.307 5.583 -10.545 1.00 98.19 87 GLN A C 1
ATOM 705 O O . GLN A 1 87 ? 1.930 6.637 -11.054 1.00 98.19 87 GLN A O 1
ATOM 710 N N . LYS A 1 88 ? 3.590 5.220 -10.483 1.00 97.75 88 LYS A N 1
ATOM 711 C CA . LYS A 1 88 ? 4.702 5.896 -11.165 1.00 97.75 88 LYS A CA 1
ATOM 712 C C . LYS A 1 88 ? 5.019 5.236 -12.497 1.00 97.75 88 LYS A C 1
ATOM 714 O O . LYS A 1 88 ? 5.187 5.918 -13.501 1.00 97.75 88 LYS A O 1
ATOM 719 N N . SER A 1 89 ? 5.057 3.907 -12.509 1.00 97.81 89 SER A N 1
ATOM 720 C CA . SER A 1 89 ? 5.192 3.090 -13.715 1.00 97.81 89 SER A CA 1
ATOM 721 C C . SER A 1 89 ? 4.485 1.755 -13.504 1.00 97.81 89 SER A C 1
ATOM 723 O O . SER A 1 89 ? 4.529 1.206 -12.408 1.00 97.81 89 SER A O 1
ATOM 725 N N . GLY A 1 90 ? 3.781 1.239 -14.507 1.00 96.38 90 GLY A N 1
ATOM 726 C CA . GLY A 1 90 ? 2.985 0.029 -14.328 1.00 96.38 90 GLY A CA 1
ATOM 727 C C . GLY A 1 90 ? 2.066 -0.270 -15.509 1.00 96.38 90 GLY A C 1
ATOM 728 O O . GLY A 1 90 ? 2.221 0.330 -16.574 1.00 96.38 90 GLY A O 1
ATOM 729 N N . PRO A 1 91 ? 1.133 -1.218 -15.341 1.00 94.38 91 PRO A N 1
ATOM 730 C CA . PRO A 1 91 ? 0.313 -1.739 -16.434 1.00 94.38 91 PRO A CA 1
ATOM 731 C C . PRO A 1 91 ? -0.805 -0.788 -16.884 1.00 94.38 91 PRO A C 1
ATOM 733 O O . PRO A 1 91 ? -1.370 -0.988 -17.957 1.00 94.38 91 PRO A O 1
ATOM 736 N N . TYR A 1 92 ? -1.148 0.219 -16.078 1.00 94.44 92 TYR A N 1
ATOM 737 C CA . TYR A 1 92 ? -2.201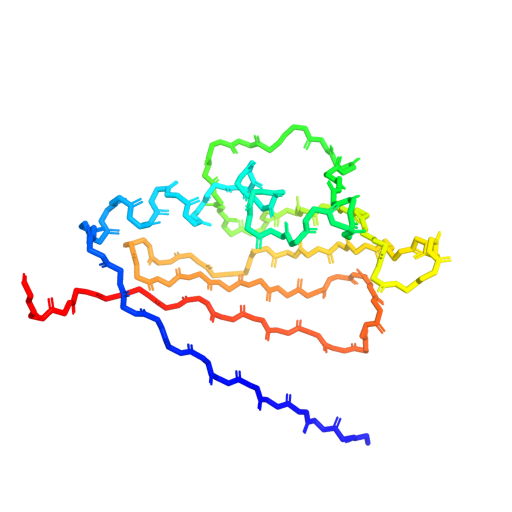 1.183 -16.394 1.00 94.44 92 TYR A CA 1
ATOM 738 C C . TYR A 1 92 ? -1.619 2.466 -16.985 1.00 94.44 92 TYR A C 1
ATOM 740 O O . TYR A 1 92 ? -0.466 2.799 -16.740 1.00 94.44 92 TYR A O 1
ATOM 748 N N . GLU A 1 93 ? -2.421 3.242 -17.710 1.00 94.94 93 GLU A N 1
ATOM 749 C CA . GLU A 1 93 ? -2.020 4.615 -18.047 1.00 94.94 93 GLU A CA 1
ATOM 750 C C . GLU A 1 93 ? -2.132 5.548 -16.833 1.00 94.94 93 GLU A C 1
ATOM 752 O O . GLU A 1 93 ? -1.318 6.448 -16.644 1.00 94.94 93 GLU A O 1
ATOM 757 N N . TYR A 1 94 ? -3.113 5.285 -15.969 1.00 94.94 94 TYR A N 1
ATOM 758 C CA . TYR A 1 94 ? -3.296 5.971 -14.701 1.00 94.94 94 TYR A CA 1
ATOM 759 C C . TYR A 1 94 ? -3.851 5.007 -13.657 1.00 94.94 94 TYR A C 1
ATOM 761 O O . TYR A 1 94 ? -4.798 4.265 -13.923 1.00 94.94 94 TYR A O 1
ATOM 769 N N . TRP A 1 95 ? -3.281 5.055 -12.457 1.00 97.38 95 TRP A N 1
ATOM 770 C CA . TRP A 1 95 ? -3.787 4.344 -11.292 1.00 97.38 95 TRP A CA 1
ATOM 771 C C . TRP A 1 95 ? -3.690 5.243 -10.069 1.00 97.38 95 TRP A C 1
ATOM 773 O O . TRP A 1 95 ? -2.625 5.792 -9.765 1.00 97.38 95 TRP A O 1
ATOM 783 N N . HIS A 1 96 ? -4.813 5.359 -9.371 1.00 97.69 96 HIS A N 1
ATOM 784 C CA . HIS A 1 96 ? -4.939 6.041 -8.095 1.00 97.69 96 HIS A CA 1
ATOM 785 C C . HIS A 1 96 ? -5.843 5.206 -7.210 1.00 97.69 96 HIS A C 1
ATOM 787 O O . HIS A 1 96 ? -6.981 4.909 -7.576 1.00 97.69 96 HIS A O 1
ATOM 793 N N . HIS A 1 97 ? -5.314 4.813 -6.062 1.00 97.69 97 HIS A N 1
ATOM 794 C CA . HIS A 1 97 ? -6.003 3.955 -5.126 1.00 97.69 97 HIS A CA 1
ATOM 795 C C . HIS A 1 97 ? -5.980 4.597 -3.746 1.00 97.69 97 HIS A C 1
ATOM 797 O O . HIS A 1 97 ? -4.953 5.090 -3.278 1.00 97.69 97 HIS A O 1
ATOM 803 N N . ARG A 1 98 ? -7.158 4.649 -3.124 1.00 98.19 98 ARG A N 1
ATOM 804 C CA . ARG A 1 98 ? -7.372 5.288 -1.831 1.00 98.19 98 ARG A CA 1
ATOM 805 C C . ARG A 1 98 ? -7.925 4.279 -0.848 1.00 98.19 98 ARG A C 1
ATOM 807 O O . ARG A 1 98 ? -8.963 3.669 -1.099 1.00 98.19 98 ARG A O 1
ATOM 814 N N . HIS A 1 99 ? -7.264 4.196 0.294 1.00 97.81 99 HIS A N 1
ATOM 815 C CA . HIS A 1 99 ? -7.616 3.329 1.404 1.00 97.81 99 HIS A CA 1
ATOM 816 C C . HIS A 1 99 ? -8.230 4.193 2.496 1.00 97.81 99 HIS A C 1
ATOM 818 O O . HIS A 1 99 ? -7.658 5.217 2.871 1.00 97.81 99 HIS A O 1
ATOM 824 N N . LEU A 1 100 ? -9.415 3.807 2.964 1.00 98.12 100 LEU A N 1
ATOM 825 C CA . LEU A 1 100 ? -10.163 4.518 3.995 1.00 98.12 100 LEU A CA 1
ATOM 826 C C . LEU A 1 100 ? -10.454 3.558 5.143 1.00 98.12 100 LEU A C 1
ATOM 828 O O . LEU A 1 100 ? -11.002 2.477 4.929 1.00 98.12 100 LEU A O 1
ATOM 832 N N . PHE A 1 101 ? -10.145 3.994 6.353 1.00 98.12 101 PHE A N 1
ATOM 833 C CA . PHE A 1 101 ? -10.350 3.255 7.586 1.00 98.12 101 PHE A CA 1
ATOM 834 C C . PHE A 1 101 ? -11.225 4.085 8.513 1.00 98.12 101 PHE A C 1
ATOM 836 O O . PHE A 1 101 ? -11.049 5.296 8.649 1.00 98.12 101 PHE A O 1
ATOM 843 N N . ARG A 1 102 ? -12.204 3.434 9.136 1.00 97.50 102 ARG A N 1
ATOM 844 C CA . ARG A 1 102 ? -13.066 4.047 10.143 1.00 97.50 102 ARG A CA 1
ATOM 845 C C . ARG A 1 102 ? -13.563 2.986 11.104 1.00 97.50 102 ARG A C 1
ATOM 847 O O . ARG A 1 102 ? -13.807 1.852 10.693 1.00 97.50 102 ARG A O 1
ATOM 854 N N . GLU A 1 103 ? -13.773 3.383 12.349 1.00 97.19 103 GLU A N 1
ATOM 855 C CA . GLU A 1 103 ? -14.519 2.562 13.293 1.00 97.19 103 GLU A CA 1
ATOM 856 C C . GLU A 1 103 ? -15.979 2.441 12.851 1.00 97.19 103 GLU A C 1
ATOM 858 O O . GLU A 1 103 ? -16.570 3.364 12.276 1.00 97.19 103 GLU A O 1
ATOM 863 N N . ILE A 1 104 ? -16.555 1.275 13.118 1.00 96.25 104 ILE A N 1
ATOM 864 C CA . ILE A 1 104 ? -17.972 0.991 12.928 1.00 96.25 104 ILE A CA 1
ATOM 865 C C . ILE A 1 104 ? -18.530 0.419 14.234 1.00 96.25 104 ILE A C 1
ATOM 867 O O . ILE A 1 104 ? -17.784 -0.232 14.963 1.00 96.25 104 ILE A O 1
ATOM 871 N N . PRO A 1 1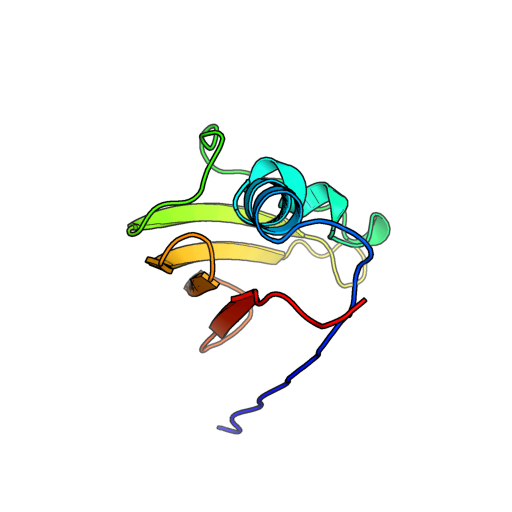05 ? -19.820 0.633 14.544 1.00 93.44 105 PRO A N 1
ATOM 872 C CA . PRO A 1 105 ? -20.449 -0.028 15.681 1.00 93.44 105 PRO A CA 1
ATOM 873 C C . PRO A 1 105 ? -20.394 -1.552 15.518 1.00 93.44 105 PRO A C 1
ATOM 875 O O . PRO A 1 105 ? -20.806 -2.065 14.472 1.00 93.44 105 PRO A O 1
ATOM 878 N N . GLY A 1 106 ? -19.919 -2.261 16.541 1.00 81.31 106 GLY A N 1
ATOM 879 C CA . GLY A 1 106 ? -19.779 -3.718 16.535 1.00 81.31 106 GLY A CA 1
ATOM 880 C C . GLY A 1 106 ? -19.081 -4.231 17.778 1.00 81.31 106 GLY A C 1
ATOM 881 O O . GLY A 1 106 ? -18.135 -3.550 18.225 1.00 81.31 106 GLY A O 1
#

Radius of gyration: 14.52 Å; chains: 1; bounding box: 35×28×40 Å

Secondary structure (DSSP, 8-state):
------------SS-HHHHHHHHT-GGGHHHHS-GGG--EE-SSPP-SS--TT-EEEEEEEEETTEEEEEEEEEEEEETTTEEEEEEEESSSS--EEEEE------

Foldseek 3Di:
DDDDDDDDDDDDPDDLVVVQLQVQAPVCVCVPDDVQQVKDFPDDDDDSGDDAQDKTWIWTRPDDNDIWTWIWGWHDDDPPAKTKIWTPDTDDPTDIDMDGTDDDDD